Protein AF-A0AAP8QG40-F1 (afdb_monomer_lite)

Radius of gyration: 14.58 Å; chains: 1; bounding box: 34×16×50 Å

Foldseek 3Di:
DDDLVVLLVVLVVVLVVVVVDPVDDNVCSLVSSLVSSLVVQLVVCVVPVHDSVVSNVVSNVVNNVVVVVVVVVVVVVVVVVPD

pLDDT: mean 83.23, std 10.36, range [42.53, 92.94]

Structure (mmCIF, N/CA/C/O backbone):
data_AF-A0AAP8QG40-F1
#
_entry.id   AF-A0AAP8QG40-F1
#
loop_
_atom_site.group_PDB
_atom_site.id
_atom_site.type_symbol
_atom_site.label_atom_id
_atom_site.label_alt_id
_atom_site.label_comp_id
_atom_site.label_asym_id
_atom_site.label_entity_id
_atom_site.label_seq_id
_atom_site.pdbx_PDB_ins_code
_atom_site.Cartn_x
_atom_site.Cartn_y
_atom_site.Cartn_z
_atom_site.occupancy
_atom_site.B_iso_or_equiv
_atom_site.auth_seq_id
_atom_site.auth_comp_id
_a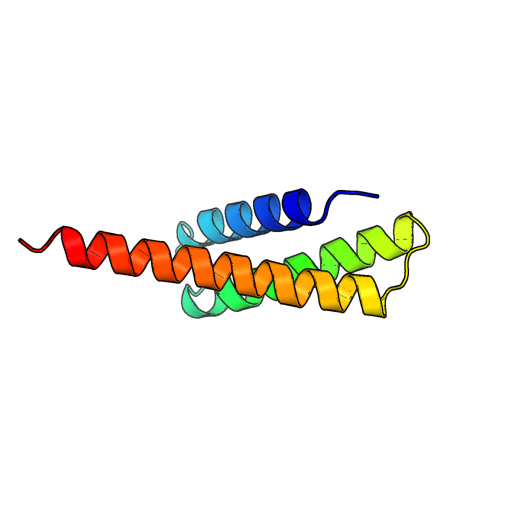tom_site.auth_asym_id
_atom_site.auth_atom_id
_atom_site.pdbx_PDB_model_num
ATOM 1 N N . MET A 1 1 ? 8.501 9.188 -11.565 1.00 71.38 1 MET A N 1
ATOM 2 C CA . MET A 1 1 ? 8.199 8.126 -10.588 1.00 71.38 1 MET A CA 1
ATOM 3 C C . MET A 1 1 ? 7.411 8.744 -9.452 1.00 71.38 1 MET A C 1
ATOM 5 O O . MET A 1 1 ? 7.912 9.670 -8.826 1.00 71.38 1 MET A O 1
ATOM 9 N N . ILE A 1 2 ? 6.172 8.306 -9.242 1.00 79.81 2 ILE A N 1
ATOM 10 C CA . ILE A 1 2 ? 5.385 8.722 -8.074 1.00 79.81 2 ILE A CA 1
ATOM 11 C C . ILE A 1 2 ? 5.958 8.015 -6.843 1.00 79.81 2 ILE A C 1
ATOM 13 O O . ILE A 1 2 ? 6.239 6.818 -6.915 1.00 79.81 2 ILE A O 1
ATOM 17 N N . GLU A 1 3 ? 6.147 8.743 -5.743 1.00 85.88 3 GLU A N 1
ATOM 18 C CA . GLU A 1 3 ? 6.610 8.158 -4.484 1.00 85.88 3 GLU A CA 1
ATOM 19 C C . GLU A 1 3 ? 5.589 7.155 -3.942 1.00 85.88 3 GLU A C 1
ATOM 21 O O . GLU A 1 3 ? 4.392 7.432 -3.849 1.00 85.88 3 GLU A O 1
ATOM 26 N N . ILE A 1 4 ? 6.074 5.984 -3.545 1.00 84.50 4 ILE A N 1
ATOM 27 C CA . ILE A 1 4 ? 5.238 4.882 -3.068 1.00 84.50 4 ILE A CA 1
ATOM 28 C C . ILE A 1 4 ? 4.463 5.234 -1.789 1.00 84.50 4 ILE A C 1
ATOM 30 O O . ILE A 1 4 ? 3.294 4.871 -1.653 1.00 84.50 4 ILE A O 1
ATOM 34 N N . GLY A 1 5 ? 5.044 6.073 -0.924 1.00 85.25 5 GLY A N 1
ATOM 35 C CA . GLY A 1 5 ? 4.355 6.625 0.242 1.00 85.25 5 GLY A CA 1
ATOM 36 C C . GLY A 1 5 ? 3.115 7.448 -0.129 1.00 85.25 5 GLY A C 1
ATOM 37 O O . GLY A 1 5 ? 2.090 7.350 0.548 1.00 85.25 5 GLY A O 1
ATOM 38 N N . LEU A 1 6 ? 3.158 8.193 -1.242 1.00 86.94 6 LEU A N 1
ATOM 39 C CA . LEU A 1 6 ? 2.003 8.938 -1.754 1.00 86.94 6 LEU A CA 1
ATOM 40 C C . LEU A 1 6 ? 0.914 7.983 -2.261 1.00 86.94 6 LEU A C 1
ATOM 42 O O . LEU A 1 6 ? -0.263 8.173 -1.954 1.00 86.94 6 LEU A O 1
ATOM 46 N N . VAL A 1 7 ? 1.304 6.931 -2.991 1.00 86.25 7 VAL A N 1
ATOM 47 C CA . VAL A 1 7 ? 0.375 5.891 -3.467 1.00 86.25 7 VAL A CA 1
ATOM 48 C C . VAL A 1 7 ? -0.361 5.262 -2.284 1.00 86.25 7 VAL A C 1
ATOM 50 O O . VAL A 1 7 ? -1.588 5.180 -2.284 1.00 86.25 7 VAL A O 1
ATOM 53 N N . ILE A 1 8 ? 0.365 4.885 -1.234 1.00 88.88 8 ILE A N 1
ATOM 54 C CA . ILE A 1 8 ? -0.215 4.252 -0.046 1.00 88.88 8 ILE A CA 1
ATOM 55 C C . ILE A 1 8 ? -1.128 5.212 0.707 1.00 88.88 8 ILE A C 1
ATOM 57 O O . ILE A 1 8 ? -2.223 4.814 1.104 1.00 88.88 8 ILE A O 1
ATOM 61 N N . ALA A 1 9 ? -0.728 6.475 0.874 1.00 87.56 9 ALA A N 1
ATOM 62 C CA . ALA A 1 9 ? -1.554 7.479 1.538 1.00 87.56 9 ALA A CA 1
ATOM 63 C C . ALA A 1 9 ? -2.911 7.654 0.835 1.00 87.56 9 ALA A C 1
ATOM 65 O O . ALA A 1 9 ? -3.954 7.648 1.495 1.00 87.56 9 ALA A O 1
ATOM 66 N N . VAL A 1 10 ? -2.910 7.737 -0.500 1.00 87.94 10 VAL A N 1
ATOM 67 C CA . VAL A 1 10 ? -4.136 7.852 -1.303 1.00 87.94 10 VAL A CA 1
ATOM 68 C C . VAL A 1 10 ? -5.016 6.617 -1.134 1.00 87.94 10 VAL A C 1
ATOM 70 O O . VAL A 1 10 ? -6.205 6.749 -0.845 1.00 87.94 10 VAL A O 1
ATOM 73 N N . VAL A 1 11 ? -4.447 5.414 -1.238 1.00 89.00 11 VAL A N 1
ATOM 74 C CA . VAL A 1 11 ? -5.232 4.175 -1.145 1.00 89.00 11 VAL A CA 1
ATOM 75 C C . VAL A 1 11 ? -5.781 3.955 0.271 1.00 89.00 11 VAL A C 1
ATOM 77 O O . VAL A 1 11 ? -6.929 3.537 0.433 1.00 89.00 11 VAL A O 1
ATOM 80 N N . MET A 1 12 ? -5.022 4.310 1.309 1.00 88.56 12 MET A N 1
ATOM 81 C CA . MET A 1 12 ? -5.495 4.291 2.696 1.00 88.56 12 MET A CA 1
ATOM 82 C C . MET A 1 12 ? -6.648 5.280 2.914 1.00 88.56 12 MET A C 1
ATOM 84 O O . MET A 1 12 ? -7.634 4.929 3.568 1.00 88.56 12 MET A O 1
ATOM 88 N N . ALA A 1 13 ? -6.574 6.483 2.334 1.00 87.19 13 ALA A N 1
ATOM 89 C CA . ALA A 1 13 ? -7.660 7.460 2.379 1.00 87.19 13 ALA A CA 1
ATOM 90 C C . ALA A 1 13 ? -8.914 6.955 1.643 1.00 87.19 13 ALA A C 1
ATOM 92 O O . ALA A 1 13 ? -10.024 7.060 2.170 1.00 87.19 13 ALA A O 1
ATOM 93 N N . SER A 1 14 ? -8.752 6.327 0.474 1.00 86.12 14 SER A N 1
ATOM 94 C CA . SER A 1 14 ? -9.855 5.681 -0.251 1.00 86.12 14 SER A CA 1
ATOM 95 C C . SER A 1 14 ? -10.486 4.545 0.559 1.00 86.12 14 SER A C 1
ATOM 97 O O . SER A 1 14 ? -11.709 4.453 0.642 1.00 86.12 14 SER A O 1
ATOM 99 N N . GLY A 1 15 ? -9.676 3.716 1.220 1.00 85.50 15 GLY A N 1
ATOM 100 C CA . GLY A 1 15 ? -10.156 2.662 2.112 1.00 85.50 15 GLY A CA 1
ATOM 101 C C . GLY A 1 15 ? -10.894 3.200 3.342 1.00 85.50 15 GLY A C 1
ATOM 102 O O . GLY A 1 15 ? -11.916 2.646 3.747 1.00 85.50 15 GLY A O 1
ATOM 103 N N . ALA A 1 16 ? -10.429 4.309 3.921 1.00 84.81 16 ALA A N 1
ATOM 104 C CA . ALA A 1 16 ? -11.126 4.997 5.007 1.00 84.81 16 ALA A CA 1
ATOM 105 C C . ALA A 1 16 ? -12.475 5.571 4.549 1.00 84.81 16 ALA A C 1
ATOM 107 O O . ALA A 1 16 ? -13.464 5.459 5.271 1.00 84.81 16 ALA A O 1
ATOM 108 N N . TRP A 1 17 ? -12.543 6.115 3.333 1.00 83.94 17 TRP A N 1
ATOM 109 C CA . TRP A 1 17 ? -13.799 6.556 2.735 1.00 83.94 17 TRP A CA 1
ATOM 110 C C . TRP A 1 17 ? -14.749 5.385 2.458 1.00 83.94 17 TRP A C 1
ATOM 112 O O . TRP A 1 17 ? -15.934 5.484 2.771 1.00 83.94 17 TRP A O 1
ATOM 122 N N . LEU A 1 18 ? -14.252 4.247 1.965 1.00 83.56 18 LEU A N 1
ATOM 123 C CA . LEU A 1 18 ? -15.064 3.043 1.746 1.00 83.56 18 LEU A CA 1
ATOM 124 C C . LEU A 1 18 ? -15.716 2.528 3.037 1.00 83.56 18 LEU A C 1
ATOM 126 O O . LEU A 1 18 ? -16.866 2.104 2.988 1.00 83.56 18 LEU A O 1
ATOM 130 N N . LYS A 1 19 ? -15.063 2.669 4.202 1.00 80.31 19 LYS A N 1
ATOM 131 C CA . LYS A 1 19 ? -15.661 2.322 5.513 1.00 80.31 19 LYS A CA 1
ATOM 132 C C . LYS A 1 19 ? -16.935 3.108 5.837 1.00 80.31 19 LYS A C 1
ATOM 134 O O . LYS A 1 19 ? -17.728 2.668 6.661 1.00 80.31 19 LYS A O 1
ATOM 139 N N . THR A 1 20 ? -17.138 4.272 5.218 1.00 80.50 20 THR A N 1
ATOM 140 C CA . THR A 1 20 ? -18.352 5.090 5.405 1.00 80.50 20 THR A CA 1
ATOM 141 C C . THR A 1 20 ? -19.532 4.603 4.562 1.00 80.50 20 THR A C 1
ATOM 143 O O . THR A 1 20 ? -20.652 5.092 4.708 1.00 80.50 20 THR A O 1
ATOM 146 N N . ARG A 1 21 ? -19.303 3.652 3.650 1.00 80.44 21 ARG A N 1
ATOM 147 C CA . ARG A 1 21 ? -20.303 3.165 2.706 1.00 80.44 21 ARG A CA 1
ATOM 148 C C . ARG A 1 21 ? -20.887 1.841 3.185 1.00 80.44 21 ARG A C 1
ATOM 150 O O . ARG A 1 21 ? -20.202 0.831 3.224 1.00 80.44 21 ARG A O 1
ATOM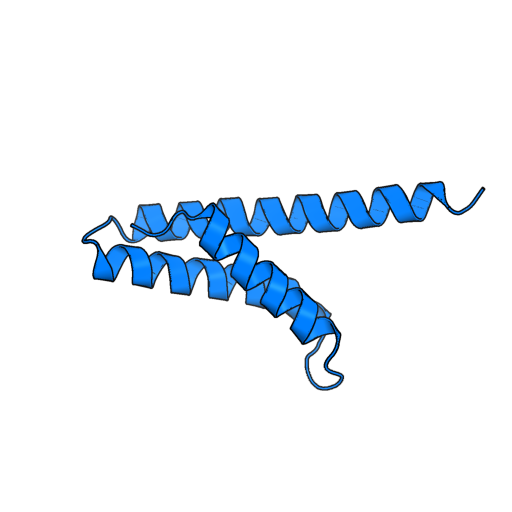 157 N N . SER A 1 22 ? -22.192 1.833 3.457 1.00 73.19 22 SER A N 1
ATOM 158 C CA . SER A 1 22 ? -22.910 0.643 3.945 1.00 73.19 22 SER A CA 1
ATOM 159 C C . SER A 1 22 ? -22.929 -0.546 2.970 1.00 73.19 22 SER A C 1
ATOM 161 O O . SER A 1 22 ? -23.280 -1.646 3.380 1.00 73.19 22 SER A O 1
ATOM 163 N N . TRP A 1 23 ? -22.612 -0.335 1.689 1.00 80.50 23 TRP A N 1
ATOM 164 C CA . TRP A 1 23 ? -22.666 -1.376 0.658 1.00 80.50 23 TRP A CA 1
ATOM 165 C C . TRP A 1 23 ? -21.363 -2.174 0.516 1.00 80.50 23 TRP A C 1
ATOM 167 O O . TRP A 1 23 ? -21.372 -3.222 -0.126 1.00 80.50 23 TRP A O 1
ATOM 177 N N . PHE A 1 24 ? -20.247 -1.699 1.084 1.00 76.44 24 PHE A N 1
ATOM 178 C CA . PHE A 1 24 ? -18.954 -2.371 0.962 1.00 76.44 24 PHE A CA 1
ATOM 179 C C . PHE A 1 24 ? -18.620 -3.131 2.254 1.00 76.44 24 PHE A C 1
ATOM 181 O O . PHE A 1 24 ? -18.617 -2.520 3.326 1.00 76.44 24 PHE A O 1
ATOM 188 N N . PRO A 1 25 ? -18.317 -4.442 2.203 1.00 80.75 25 PRO A N 1
ATOM 189 C CA . PRO A 1 25 ? -18.016 -5.191 3.414 1.00 80.75 25 PRO A CA 1
ATOM 190 C C . PRO A 1 25 ? -16.688 -4.722 4.014 1.00 80.75 25 PRO A C 1
ATOM 192 O O . PRO A 1 25 ? -15.638 -4.769 3.366 1.00 80.75 25 PRO A O 1
ATOM 195 N N . ASN A 1 26 ? -16.733 -4.289 5.275 1.00 80.94 26 ASN A N 1
ATOM 196 C CA . ASN A 1 26 ? -15.572 -3.734 5.973 1.00 80.94 26 ASN A CA 1
ATOM 197 C C . ASN A 1 26 ? -14.397 -4.719 6.076 1.00 80.94 26 ASN A C 1
ATOM 199 O O . ASN A 1 26 ? -13.242 -4.287 6.088 1.00 80.94 26 ASN A O 1
ATOM 203 N N . ASP A 1 27 ? -14.684 -6.021 6.095 1.00 81.69 27 ASP A N 1
ATOM 204 C CA . ASP A 1 27 ? -13.688 -7.088 6.227 1.00 81.69 27 ASP A CA 1
ATOM 205 C C . ASP A 1 27 ? -12.762 -7.193 5.005 1.00 81.69 27 ASP A C 1
ATOM 207 O O . ASP A 1 27 ? -11.607 -7.597 5.134 1.00 81.69 27 ASP A O 1
ATOM 211 N N . TYR A 1 28 ? -13.220 -6.758 3.825 1.00 83.62 28 TYR A N 1
ATOM 212 C CA . TYR A 1 28 ? -12.419 -6.784 2.597 1.00 83.62 28 TYR A CA 1
ATOM 213 C C . TYR A 1 28 ? -11.637 -5.495 2.343 1.00 83.62 28 TYR A C 1
ATOM 215 O O . TYR A 1 28 ? -10.800 -5.460 1.443 1.00 83.62 28 TYR A O 1
ATOM 223 N N . ILE A 1 29 ? -11.860 -4.435 3.124 1.00 85.69 29 ILE A N 1
ATOM 224 C CA . ILE A 1 29 ? -11.190 -3.142 2.920 1.00 85.69 29 ILE A CA 1
ATOM 225 C C . ILE A 1 29 ? -9.661 -3.253 3.023 1.00 85.69 29 ILE A C 1
ATOM 227 O O . ILE A 1 29 ? -8.989 -2.715 2.146 1.00 85.69 29 ILE A O 1
ATOM 231 N N . PRO A 1 30 ? -9.074 -3.961 4.011 1.00 86.06 30 PRO A N 1
ATOM 232 C CA . PRO A 1 30 ? -7.624 -4.140 4.070 1.00 86.06 30 PRO A CA 1
ATOM 233 C C . PRO A 1 30 ? -7.065 -4.823 2.818 1.00 86.06 30 PRO 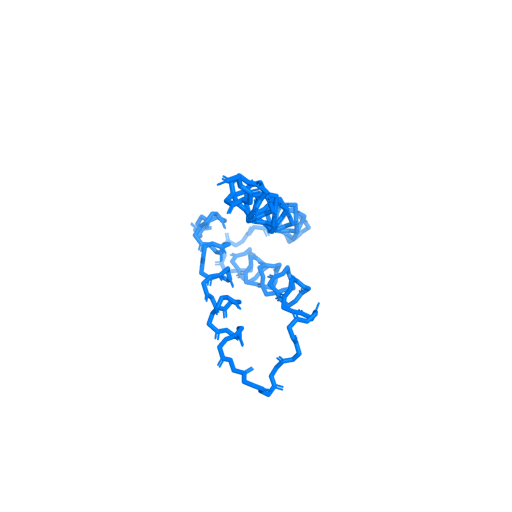A C 1
ATOM 235 O O . PRO A 1 30 ? -6.078 -4.364 2.251 1.00 86.06 30 PRO A O 1
ATOM 238 N N . LEU A 1 31 ? -7.736 -5.876 2.342 1.00 87.62 31 LEU A N 1
ATOM 239 C CA . LEU A 1 31 ? -7.333 -6.588 1.131 1.00 87.62 31 LEU A CA 1
ATOM 240 C C . LEU A 1 31 ? -7.436 -5.685 -0.107 1.00 87.62 31 LEU A C 1
ATOM 242 O O . LEU A 1 31 ? -6.510 -5.632 -0.912 1.00 87.62 31 LEU A O 1
ATOM 246 N N . ALA A 1 32 ? -8.530 -4.931 -0.230 1.00 86.94 32 ALA A N 1
ATOM 247 C CA . ALA A 1 32 ? -8.750 -4.000 -1.332 1.00 86.94 32 ALA A CA 1
ATOM 248 C C . ALA A 1 32 ? -7.692 -2.884 -1.377 1.00 86.94 32 ALA A C 1
ATOM 250 O O . ALA A 1 32 ? -7.247 -2.516 -2.462 1.00 86.94 32 ALA A O 1
ATOM 251 N N . ILE A 1 33 ? -7.254 -2.385 -0.215 1.00 89.19 33 ILE A N 1
ATOM 252 C CA . ILE A 1 33 ? -6.168 -1.399 -0.106 1.00 89.19 33 ILE A CA 1
ATOM 253 C C . ILE A 1 33 ? -4.856 -1.989 -0.640 1.00 89.19 33 ILE A C 1
ATOM 255 O O . ILE A 1 33 ? -4.200 -1.363 -1.467 1.00 89.19 33 ILE A O 1
ATOM 259 N N . VAL A 1 34 ? -4.477 -3.199 -0.220 1.00 89.94 34 VAL A N 1
ATOM 260 C CA . VAL A 1 34 ? -3.231 -3.831 -0.695 1.00 89.94 34 VAL A CA 1
ATOM 261 C C . VAL A 1 34 ? -3.275 -4.056 -2.207 1.00 89.94 34 VAL A C 1
ATOM 263 O O . VAL A 1 34 ? -2.331 -3.703 -2.910 1.00 89.94 34 VAL A O 1
ATOM 266 N N . VAL A 1 35 ? -4.388 -4.581 -2.725 1.00 91.00 35 VAL A N 1
ATOM 267 C CA . VAL A 1 35 ? -4.555 -4.830 -4.164 1.00 91.00 35 VAL A CA 1
ATOM 268 C C . VAL A 1 35 ? -4.483 -3.526 -4.962 1.00 91.00 35 VAL A C 1
ATOM 270 O O . VAL A 1 35 ? -3.760 -3.464 -5.954 1.00 91.00 35 VAL A O 1
ATOM 273 N N . MET A 1 36 ? -5.165 -2.464 -4.523 1.00 91.06 36 MET A N 1
ATOM 274 C CA . MET A 1 36 ? -5.095 -1.163 -5.197 1.00 91.06 36 MET A CA 1
ATOM 275 C C . MET A 1 36 ? -3.688 -0.562 -5.162 1.00 91.06 36 MET A C 1
ATOM 277 O O . MET A 1 36 ? -3.234 -0.054 -6.184 1.00 91.06 36 MET A O 1
ATOM 281 N N . ALA A 1 37 ? -2.980 -0.640 -4.032 1.00 91.12 37 ALA A N 1
ATOM 282 C CA . ALA A 1 37 ? -1.615 -0.127 -3.925 1.00 91.12 37 ALA A CA 1
ATOM 283 C C . ALA A 1 37 ? -0.661 -0.847 -4.891 1.00 91.12 37 ALA A C 1
ATOM 285 O O . ALA A 1 37 ? 0.111 -0.194 -5.592 1.00 91.12 37 ALA A O 1
ATOM 286 N N . VAL A 1 38 ? -0.765 -2.177 -4.989 1.00 91.81 38 VAL A N 1
ATOM 287 C CA . VAL A 1 38 ? 0.023 -2.979 -5.936 1.00 91.81 38 VAL A CA 1
ATOM 288 C C . VAL A 1 38 ? -0.312 -2.607 -7.378 1.00 91.81 38 VAL A C 1
ATOM 290 O O . VAL A 1 38 ? 0.597 -2.346 -8.159 1.00 91.81 38 VAL A O 1
ATOM 293 N N . VAL A 1 39 ? -1.595 -2.517 -7.735 1.00 92.94 39 VAL A N 1
ATOM 294 C CA . VAL A 1 39 ? -2.019 -2.172 -9.103 1.00 92.94 39 VAL A CA 1
ATOM 295 C C . VAL A 1 39 ? -1.547 -0.772 -9.498 1.00 92.94 39 VAL A C 1
ATOM 297 O O . VAL A 1 39 ? -0.980 -0.599 -10.573 1.00 92.94 39 VAL A O 1
ATOM 300 N N . ILE A 1 40 ? -1.720 0.226 -8.630 1.00 90.50 40 ILE A N 1
ATOM 301 C CA . ILE A 1 40 ? -1.302 1.605 -8.915 1.00 90.50 40 ILE A CA 1
ATOM 302 C C . ILE A 1 40 ? 0.222 1.695 -9.034 1.00 90.50 40 ILE A C 1
ATOM 304 O O . ILE A 1 40 ? 0.721 2.379 -9.928 1.00 90.50 40 ILE A O 1
ATOM 308 N N . ASN A 1 41 ? 0.972 0.987 -8.185 1.00 90.19 41 ASN A N 1
ATOM 309 C CA . ASN A 1 41 ? 2.429 1.014 -8.266 1.00 90.19 41 ASN A CA 1
ATOM 310 C C . ASN A 1 41 ? 2.973 0.228 -9.470 1.00 90.19 41 ASN A C 1
ATOM 312 O O . ASN A 1 41 ? 3.980 0.621 -10.053 1.00 90.19 41 ASN A O 1
ATOM 316 N N . LEU A 1 42 ? 2.282 -0.827 -9.910 1.00 90.44 42 LEU A N 1
ATOM 317 C CA . LEU A 1 42 ? 2.573 -1.487 -11.184 1.00 90.44 42 LEU A CA 1
ATOM 318 C C . LEU A 1 42 ? 2.317 -0.543 -12.364 1.00 90.44 42 LEU A C 1
ATOM 320 O O . LEU A 1 42 ? 3.167 -0.435 -13.242 1.00 90.44 42 LEU A O 1
ATOM 324 N N . CYS A 1 43 ? 1.211 0.209 -12.363 1.00 90.81 43 CYS A N 1
ATOM 325 C CA . CYS A 1 43 ? 0.966 1.249 -13.367 1.00 90.81 43 CYS A CA 1
ATOM 326 C C . CYS A 1 43 ? 2.066 2.325 -13.357 1.00 90.81 43 CYS A C 1
ATOM 328 O O . CYS A 1 43 ? 2.508 2.767 -14.414 1.00 90.81 43 CYS A O 1
ATOM 330 N N . ASN A 1 44 ? 2.547 2.718 -12.175 1.00 88.44 44 ASN A N 1
ATOM 331 C CA . ASN A 1 44 ? 3.676 3.638 -12.021 1.00 88.44 44 ASN A CA 1
ATOM 332 C C . ASN A 1 44 ? 4.957 3.049 -12.650 1.00 88.44 44 ASN A C 1
ATOM 334 O O . ASN A 1 44 ? 5.638 3.735 -13.408 1.00 88.44 44 ASN A O 1
ATOM 338 N N . ALA A 1 45 ? 5.250 1.764 -12.428 1.00 89.50 45 ALA A N 1
ATOM 339 C CA . ALA A 1 45 ? 6.375 1.084 -13.074 1.00 89.50 45 ALA A CA 1
ATOM 340 C C . ALA A 1 45 ? 6.227 1.027 -14.606 1.00 89.50 45 ALA A C 1
ATOM 342 O O . ALA A 1 45 ? 7.194 1.306 -15.308 1.00 89.50 45 ALA A O 1
ATOM 343 N N . VAL A 1 46 ? 5.021 0.772 -15.133 1.00 90.81 46 VAL A N 1
ATOM 344 C CA . VAL A 1 46 ? 4.750 0.785 -16.588 1.00 90.81 46 VAL A CA 1
ATOM 345 C C . VAL A 1 46 ? 5.038 2.162 -17.188 1.00 90.81 46 VAL A C 1
ATOM 347 O O . VAL A 1 46 ? 5.696 2.265 -18.219 1.00 90.81 46 VAL A O 1
ATOM 350 N N . LEU A 1 47 ? 4.564 3.231 -16.544 1.00 89.38 47 LEU A N 1
ATOM 351 C CA . LEU A 1 47 ? 4.666 4.596 -17.070 1.00 89.38 47 LEU A CA 1
ATOM 352 C C . LEU A 1 47 ? 6.083 5.175 -17.007 1.00 89.38 47 LEU A C 1
ATOM 354 O O . LEU A 1 47 ? 6.425 6.033 -17.818 1.00 89.38 47 LEU A O 1
ATOM 358 N N . PHE A 1 48 ? 6.897 4.730 -16.049 1.00 89.12 48 PHE A N 1
ATOM 359 C CA . PHE A 1 48 ? 8.248 5.252 -15.832 1.00 89.12 48 PHE A CA 1
ATOM 360 C C . PHE A 1 48 ? 9.361 4.245 -16.163 1.00 89.12 48 PHE A C 1
ATOM 362 O O . PHE A 1 48 ? 10.522 4.525 -15.876 1.00 89.12 48 PHE A O 1
ATOM 369 N N . GLY A 1 49 ? 9.030 3.101 -16.775 1.00 87.50 49 GLY A N 1
ATOM 370 C CA . GLY A 1 49 ? 10.004 2.086 -17.197 1.00 87.50 49 GLY A CA 1
ATOM 371 C C . GLY A 1 49 ? 10.706 1.363 -16.041 1.00 87.50 49 GLY A C 1
ATOM 372 O O . GLY A 1 49 ? 11.879 1.023 -16.161 1.00 87.50 49 GLY A O 1
ATOM 373 N N . GLY A 1 50 ? 10.017 1.176 -14.913 1.00 85.50 50 GLY A N 1
ATOM 374 C CA . GLY A 1 50 ? 10.539 0.491 -13.726 1.00 85.50 50 GLY A CA 1
ATOM 375 C C . GLY A 1 50 ? 10.369 -1.032 -13.762 1.00 85.50 50 GLY A C 1
ATOM 376 O O . GLY A 1 50 ? 9.632 -1.575 -14.585 1.00 85.50 50 GLY A O 1
ATOM 377 N N . ASP A 1 51 ? 11.020 -1.726 -12.827 1.00 89.12 51 ASP A N 1
ATOM 378 C CA . ASP A 1 51 ? 10.868 -3.172 -12.639 1.00 89.12 51 ASP A CA 1
ATOM 379 C C . ASP A 1 51 ? 9.509 -3.498 -11.990 1.00 89.12 51 ASP A C 1
ATOM 381 O O . ASP A 1 51 ? 9.198 -3.068 -10.876 1.00 89.12 51 ASP A O 1
ATOM 385 N N . TYR A 1 52 ? 8.687 -4.278 -12.696 1.00 90.69 52 TYR A N 1
ATOM 386 C CA . TYR A 1 52 ? 7.349 -4.669 -12.245 1.00 90.69 52 TYR A CA 1
ATOM 387 C C . TYR A 1 52 ? 7.361 -5.543 -10.991 1.00 90.69 52 TYR A C 1
ATOM 389 O O . TYR A 1 52 ? 6.497 -5.400 -10.122 1.00 90.69 52 TYR A O 1
ATOM 397 N N . LEU A 1 53 ? 8.320 -6.463 -10.889 1.00 89.44 53 LEU A N 1
ATOM 398 C CA . LEU A 1 53 ? 8.422 -7.375 -9.759 1.00 89.44 53 LEU A CA 1
ATOM 399 C C . LEU A 1 53 ? 8.854 -6.613 -8.507 1.00 89.44 53 LEU A C 1
ATOM 401 O O . LEU A 1 53 ? 8.289 -6.823 -7.430 1.00 89.44 53 LEU A O 1
ATOM 405 N N . GLU A 1 54 ? 9.820 -5.709 -8.646 1.00 89.12 54 GLU A N 1
ATOM 406 C CA . GLU A 1 54 ? 10.272 -4.857 -7.549 1.00 89.12 54 GLU A CA 1
ATOM 407 C C . GLU A 1 54 ? 9.166 -3.896 -7.092 1.00 89.12 54 GLU A C 1
ATOM 409 O O . GLU A 1 54 ? 8.847 -3.849 -5.901 1.00 89.12 54 GLU A O 1
ATOM 414 N N . ALA A 1 55 ? 8.498 -3.219 -8.031 1.00 88.62 55 ALA A N 1
ATOM 415 C CA . ALA A 1 55 ? 7.399 -2.304 -7.735 1.00 88.62 55 ALA A CA 1
ATOM 416 C C . ALA A 1 55 ? 6.218 -3.004 -7.041 1.00 88.62 55 ALA A C 1
ATOM 418 O O . ALA A 1 55 ? 5.662 -2.475 -6.073 1.00 88.62 55 ALA A O 1
ATOM 419 N N . GLY A 1 56 ? 5.850 -4.205 -7.495 1.00 88.38 56 GLY A N 1
ATOM 420 C CA . GLY A 1 56 ? 4.791 -4.999 -6.874 1.00 88.38 56 GLY A CA 1
ATOM 421 C C . GLY A 1 56 ? 5.146 -5.436 -5.450 1.00 88.38 56 GLY A C 1
ATOM 422 O O . GLY A 1 56 ? 4.330 -5.288 -4.538 1.00 88.38 56 GLY A O 1
ATOM 423 N N . LYS A 1 57 ? 6.375 -5.924 -5.231 1.00 91.62 57 LYS A N 1
ATOM 424 C CA . LYS A 1 57 ? 6.850 -6.349 -3.903 1.00 91.62 57 LYS A CA 1
ATOM 425 C C . LYS A 1 57 ? 6.908 -5.190 -2.914 1.00 91.62 57 LYS A C 1
ATOM 427 O O . LYS A 1 57 ? 6.427 -5.341 -1.792 1.00 91.62 57 LYS A O 1
ATOM 432 N N . LEU A 1 58 ? 7.464 -4.050 -3.324 1.00 91.00 58 LEU A N 1
ATOM 433 C CA . LEU A 1 58 ? 7.532 -2.849 -2.489 1.00 91.00 58 LEU A CA 1
ATOM 434 C C . LEU A 1 58 ? 6.131 -2.385 -2.083 1.00 91.00 58 LEU A C 1
ATOM 436 O O . LEU A 1 58 ? 5.865 -2.211 -0.896 1.00 91.00 58 LEU A O 1
ATOM 440 N N . ALA A 1 59 ? 5.207 -2.288 -3.043 1.00 90.75 59 ALA A N 1
ATOM 441 C CA . ALA A 1 59 ? 3.835 -1.862 -2.766 1.00 90.75 59 ALA A CA 1
ATOM 442 C C . ALA A 1 59 ? 3.110 -2.815 -1.821 1.00 90.75 59 ALA A C 1
ATOM 444 O O . ALA A 1 59 ? 2.398 -2.370 -0.924 1.00 90.75 59 ALA A O 1
ATOM 445 N N . PHE A 1 60 ? 3.320 -4.121 -1.981 1.00 90.94 60 PHE A N 1
ATOM 446 C CA . PHE A 1 60 ? 2.744 -5.117 -1.091 1.00 90.94 60 PHE A CA 1
ATOM 447 C C . PHE A 1 60 ? 3.262 -4.974 0.347 1.00 90.94 60 PHE A C 1
ATOM 449 O O . PHE A 1 60 ? 2.464 -4.947 1.288 1.00 90.94 60 PHE A O 1
ATOM 456 N N . ILE A 1 61 ? 4.583 -4.865 0.524 1.00 91.94 61 ILE A N 1
ATOM 457 C CA . ILE A 1 61 ? 5.219 -4.757 1.844 1.00 91.94 61 ILE A CA 1
ATOM 458 C C . ILE A 1 61 ? 4.771 -3.477 2.540 1.00 91.94 61 ILE A C 1
ATOM 460 O O . ILE A 1 61 ? 4.298 -3.526 3.676 1.00 91.94 61 ILE A O 1
ATOM 464 N N . GLU A 1 62 ? 4.880 -2.339 1.863 1.00 89.81 62 GLU A N 1
ATOM 465 C CA . GLU A 1 62 ? 4.594 -1.051 2.476 1.00 89.81 62 GLU A CA 1
ATOM 466 C C . GLU A 1 62 ? 3.096 -0.849 2.741 1.00 89.81 62 GLU A C 1
ATOM 468 O O . GLU A 1 62 ? 2.730 -0.361 3.812 1.00 89.81 62 GLU A O 1
ATOM 473 N N . ALA A 1 63 ? 2.206 -1.282 1.838 1.00 89.56 63 ALA A N 1
ATOM 474 C CA . ALA A 1 63 ? 0.764 -1.216 2.085 1.00 89.56 63 ALA A CA 1
ATOM 475 C C . ALA A 1 63 ? 0.357 -2.115 3.263 1.00 89.56 63 ALA A C 1
ATOM 477 O O . ALA A 1 63 ? -0.425 -1.702 4.122 1.00 89.56 63 ALA A O 1
ATOM 478 N N . THR A 1 64 ? 0.926 -3.322 3.354 1.00 89.12 64 THR A N 1
ATOM 479 C CA . THR A 1 64 ? 0.671 -4.234 4.479 1.00 89.12 64 THR A CA 1
ATOM 480 C C . THR A 1 64 ? 1.206 -3.658 5.789 1.00 89.12 64 THR A C 1
ATOM 482 O O . THR A 1 64 ? 0.506 -3.688 6.804 1.00 89.12 64 THR A O 1
ATOM 485 N N . ALA A 1 65 ? 2.406 -3.069 5.775 1.00 88.06 65 ALA A N 1
ATOM 486 C CA . ALA A 1 65 ? 2.985 -2.395 6.933 1.00 88.06 65 ALA A CA 1
ATOM 487 C C . ALA A 1 65 ? 2.124 -1.205 7.383 1.00 88.06 65 ALA A C 1
ATOM 489 O O . ALA A 1 65 ? 1.816 -1.088 8.569 1.00 88.06 65 ALA A O 1
ATOM 490 N N . ALA A 1 66 ? 1.658 -0.367 6.454 1.00 86.88 66 ALA A N 1
ATOM 491 C CA . ALA A 1 66 ? 0.790 0.769 6.753 1.00 86.88 66 ALA A CA 1
ATOM 492 C C . ALA A 1 66 ? -0.547 0.332 7.376 1.00 86.88 66 ALA A C 1
ATOM 494 O O . ALA A 1 66 ? -0.993 0.924 8.362 1.00 86.88 66 ALA A O 1
ATOM 495 N N . ILE A 1 67 ? -1.166 -0.738 6.864 1.00 87.56 67 ILE A N 1
ATOM 496 C CA . ILE A 1 67 ? -2.377 -1.327 7.456 1.00 87.56 67 ILE A CA 1
ATOM 497 C C . ILE A 1 67 ? -2.090 -1.878 8.855 1.00 87.56 67 ILE A C 1
ATOM 499 O O . ILE A 1 67 ? -2.887 -1.654 9.772 1.00 87.56 67 ILE A O 1
ATOM 503 N N . GLY A 1 68 ? -0.974 -2.591 9.027 1.00 85.31 68 GLY A N 1
ATOM 504 C CA . GLY A 1 68 ? -0.548 -3.155 10.306 1.00 85.31 68 GLY A CA 1
ATOM 505 C C . GLY A 1 68 ? -0.333 -2.073 11.363 1.00 85.31 68 GLY A C 1
ATOM 506 O O . GLY A 1 68 ? -0.900 -2.160 12.452 1.00 85.31 68 GLY A O 1
ATOM 507 N N . ILE A 1 69 ? 0.391 -1.007 11.014 1.00 83.94 69 ILE A N 1
ATOM 508 C CA . ILE A 1 69 ? 0.612 0.163 11.874 1.00 83.94 69 ILE A CA 1
ATOM 509 C C . ILE A 1 69 ? -0.720 0.843 12.192 1.00 83.94 69 ILE A C 1
ATOM 511 O O . ILE A 1 69 ? -1.024 1.070 13.360 1.00 83.94 69 ILE A O 1
ATOM 515 N N . HIS A 1 70 ? -1.558 1.116 11.188 1.00 82.25 70 HIS A N 1
ATOM 516 C CA . HIS A 1 70 ? -2.855 1.762 11.398 1.00 82.25 70 HIS A CA 1
ATOM 517 C C . HIS A 1 70 ? -3.769 0.946 12.328 1.00 82.25 70 HIS A C 1
ATOM 519 O O . HIS A 1 70 ? -4.417 1.500 13.220 1.00 82.25 70 HIS A O 1
ATOM 525 N N . SER A 1 71 ? -3.794 -0.377 12.158 1.00 80.31 71 SER A N 1
ATOM 526 C CA . SER A 1 71 ? -4.585 -1.287 12.991 1.00 80.31 71 SER A CA 1
ATOM 527 C C . SER A 1 71 ? -4.023 -1.398 14.409 1.00 80.31 71 SER A C 1
ATOM 529 O O . SER A 1 71 ? -4.786 -1.339 15.374 1.00 80.31 71 SER A O 1
ATOM 531 N N . GLY A 1 72 ? -2.698 -1.499 14.547 1.00 76.19 72 GLY A N 1
ATOM 532 C CA . GLY A 1 72 ? -2.006 -1.533 15.834 1.00 76.19 72 GLY A CA 1
ATOM 533 C C . GLY A 1 72 ? -2.239 -0.257 16.640 1.00 76.19 72 GLY A C 1
ATOM 534 O O . GLY A 1 72 ? -2.687 -0.327 17.780 1.00 76.19 72 GLY A O 1
ATOM 535 N N . VAL A 1 73 ? -2.054 0.908 16.016 1.00 76.06 73 VAL A N 1
ATOM 536 C CA . VAL A 1 73 ? -2.335 2.225 16.608 1.00 76.06 73 VAL A CA 1
ATOM 537 C C . VAL A 1 73 ? -3.789 2.314 17.072 1.00 76.06 73 VAL A C 1
ATOM 539 O O . VAL A 1 73 ? -4.049 2.643 18.230 1.00 76.06 73 VAL A O 1
ATOM 542 N N . LYS A 1 74 ? -4.751 1.952 16.213 1.00 74.94 74 LYS A N 1
ATOM 543 C CA . LYS A 1 74 ? -6.180 1.963 16.564 1.00 74.94 74 LYS A CA 1
ATOM 544 C C . LYS A 1 74 ? -6.482 1.097 17.793 1.00 74.94 74 LYS A C 1
ATOM 546 O O . LYS A 1 74 ? -7.282 1.504 18.635 1.00 74.94 74 LYS A O 1
ATOM 551 N N . ASN A 1 75 ? -5.869 -0.080 17.904 1.00 75.19 75 ASN A N 1
ATOM 552 C CA . ASN A 1 75 ? -6.077 -0.977 19.042 1.00 75.19 75 ASN A CA 1
ATOM 553 C C . ASN A 1 75 ? -5.405 -0.468 20.325 1.00 75.19 75 ASN A C 1
ATOM 555 O O . ASN A 1 75 ? -6.013 -0.558 21.390 1.00 75.19 75 ASN A O 1
ATOM 559 N N . SER A 1 76 ? -4.208 0.113 20.233 1.00 75.69 76 SER A N 1
ATOM 560 C CA . SER A 1 76 ? -3.509 0.698 21.384 1.00 75.69 76 SER A CA 1
ATOM 561 C C . SER A 1 76 ? -4.287 1.863 22.001 1.00 75.69 76 SER A C 1
ATOM 563 O O . SER A 1 76 ? -4.480 1.893 23.213 1.00 75.69 76 SER A O 1
ATOM 565 N N . PHE A 1 77 ? -4.824 2.774 21.181 1.00 69.25 77 PHE A N 1
ATOM 566 C CA . PHE A 1 77 ? -5.619 3.907 21.676 1.00 69.25 77 PHE A CA 1
ATOM 567 C C . PHE A 1 77 ? -7.008 3.507 22.186 1.00 69.25 77 PHE A C 1
ATOM 569 O O . PHE A 1 77 ? -7.520 4.132 23.109 1.00 69.25 77 PHE A O 1
ATOM 576 N N . LYS A 1 78 ? -7.613 2.438 21.651 1.00 60.12 78 LYS A N 1
ATOM 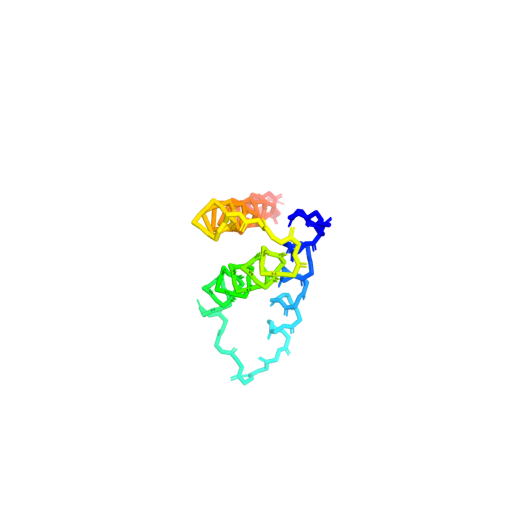577 C CA . LYS A 1 78 ? -8.848 1.876 22.224 1.00 60.12 78 LYS A CA 1
ATOM 578 C C . LYS A 1 78 ? -8.636 1.269 23.608 1.00 60.12 78 LYS A C 1
ATOM 580 O O . LYS A 1 78 ? -9.549 1.306 24.423 1.00 60.12 78 LYS A O 1
ATOM 585 N N . LYS A 1 79 ? -7.458 0.696 23.866 1.00 56.88 79 LYS A N 1
ATOM 586 C CA . LYS A 1 79 ? -7.140 0.065 25.150 1.00 56.88 79 LYS A CA 1
ATOM 587 C C . LYS A 1 79 ? 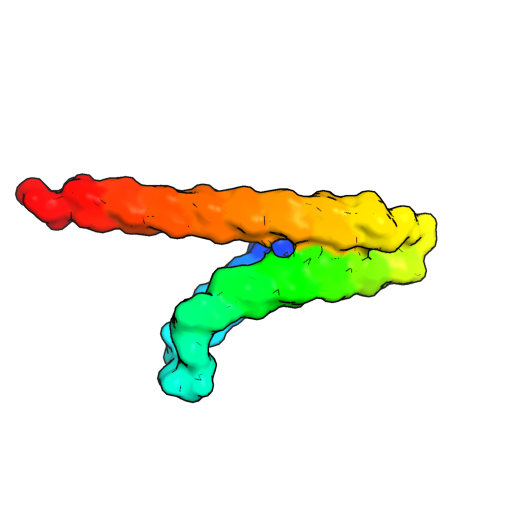-6.862 1.093 26.256 1.00 56.88 79 LYS A C 1
ATOM 589 O O . LYS A 1 79 ? -7.170 0.814 27.402 1.00 56.88 79 LYS A O 1
ATOM 594 N N . GLY A 1 80 ? -6.344 2.273 25.907 1.00 55.38 80 GLY A N 1
ATOM 595 C CA . GLY A 1 80 ? -6.063 3.361 26.857 1.00 55.38 80 GLY A CA 1
ATOM 596 C C . GLY A 1 80 ? -7.247 4.273 27.208 1.00 55.38 80 GLY A C 1
ATOM 597 O O . GLY A 1 80 ? -7.046 5.250 27.913 1.00 55.38 80 GLY A O 1
ATOM 598 N N . GLY A 1 81 ? -8.454 4.008 26.693 1.00 46.34 81 GLY A N 1
ATOM 599 C CA . GLY A 1 81 ? -9.671 4.784 26.992 1.00 46.34 81 GLY A CA 1
ATOM 600 C C . GLY A 1 81 ? -10.699 4.040 27.851 1.00 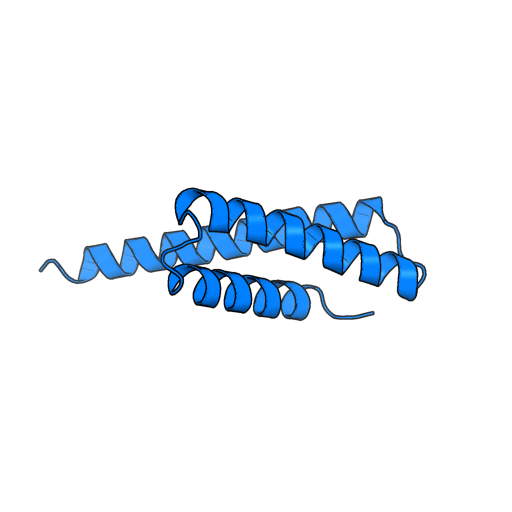46.34 81 GLY A C 1
ATOM 601 O O . GLY A 1 81 ? -11.844 4.474 27.928 1.00 46.34 81 GLY A O 1
ATOM 602 N N . ALA A 1 82 ? -10.319 2.892 28.419 1.00 48.34 82 ALA A N 1
ATOM 603 C CA . ALA A 1 82 ? -11.158 2.055 29.279 1.00 48.34 82 ALA A CA 1
ATOM 604 C C . ALA A 1 82 ? -10.704 2.103 30.751 1.00 48.34 82 ALA A C 1
ATOM 606 O O . ALA A 1 82 ? -10.850 1.112 31.467 1.00 48.34 82 ALA A O 1
ATOM 607 N N . GLU A 1 83 ? -10.142 3.239 31.169 1.00 42.53 83 GLU A N 1
ATOM 608 C CA . GLU A 1 83 ? -9.797 3.556 32.561 1.00 42.53 83 GLU A CA 1
ATOM 609 C C . GLU A 1 83 ? -10.649 4.730 33.050 1.00 42.53 83 GLU A C 1
ATOM 611 O O . GLU A 1 83 ? -10.728 5.742 32.313 1.00 42.53 83 GLU A O 1
#

Organism: Brevibacillus laterosporus (NCBI:txid1465)

Sequence (83 aa):
MIEIGLVIAVVMASGAWLKTRSWFPNDYIPLAIVVMAVVINLCNAVLFGGDYLEAGKLAFIEATAAIGIHSGVKNSFKKGGAE

Secondary structure (DSSP, 8-state):
---HHHHHHHHHHHHHHHTT-TTS-GGGHHHHHHHHHHHHHHHHHHHHT--HHHHHHHHHHHHHHHHHHHHHHHHHHHHTT--